Protein AF-D2QVB0-F1 (afdb_monomer)

Sequence (142 aa):
MLFAKKMQRMDNFTNQPKPLSQQEAKELIKHLSQEEPADLDSGLYTRCARTVSRLWLTTGQLDVAATIFAAVANQAHQLNKSIDWITSELGFEIIAFQEKGRRQELILYRLKEDTASDDALDLFNERLVRFGSCDHTRDLYS

Mean predicted aligned error: 8.72 Å

Foldseek 3Di:
DVVVVVVCVVPDDALAQDQDDLVRLLVLLVVLVVDDPDPPVDVLVVLLSVLLVLLCVLQVDSSLSSLQLNLLSNLRRVVVHHSVSSSVVSVLVSVLLVVQQCSLVSLVVQCVVVVNDPVSVVVSVSSVPSNHPPPCVNVSRD

pLDDT: mean 78.61, std 18.57, range [34.88, 96.12]

Solvent-accessible surface area (backbone atoms only — not comparable to full-atom values): 7913 Å² total; per-residue (Å²): 112,68,64,63,50,60,55,48,68,52,70,74,84,64,83,54,49,66,72,46,51,52,68,58,29,41,53,50,53,56,50,62,72,70,51,74,86,65,91,55,96,43,69,65,60,51,47,36,51,53,48,54,50,48,34,32,67,71,59,74,33,62,68,59,31,10,48,54,50,16,37,47,35,33,49,27,34,76,68,71,32,44,64,66,53,42,38,51,52,52,53,50,50,46,52,31,47,75,51,53,59,40,40,66,58,52,47,55,48,52,26,59,73,53,73,59,36,71,70,32,50,48,54,42,54,53,64,66,53,55,74,50,96,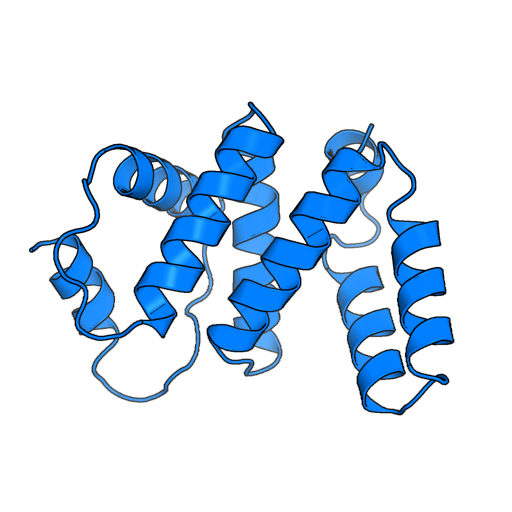52,78,61,63,54,73,71,21,99

Structure (mmCIF, N/CA/C/O backbone):
data_AF-D2QVB0-F1
#
_entry.id   AF-D2QVB0-F1
#
loop_
_atom_site.group_PDB
_atom_site.id
_atom_site.type_symbol
_atom_site.label_atom_id
_atom_site.label_alt_id
_atom_site.label_comp_id
_atom_site.label_asym_id
_atom_site.label_entity_id
_atom_site.label_seq_id
_atom_site.pdbx_PDB_ins_code
_atom_site.Cartn_x
_atom_site.Cartn_y
_atom_site.Cartn_z
_atom_site.occupancy
_atom_site.B_iso_or_equiv
_atom_site.auth_seq_id
_atom_site.auth_comp_id
_atom_site.auth_asym_id
_atom_site.auth_atom_id
_atom_site.pdbx_PDB_model_num
ATOM 1 N N . MET A 1 1 ? 5.878 6.714 23.707 1.00 41.81 1 MET A N 1
ATOM 2 C CA . MET A 1 1 ? 6.918 5.746 24.166 1.00 41.81 1 MET A CA 1
ATOM 3 C C . MET A 1 1 ? 6.534 4.283 23.946 1.00 41.81 1 MET A C 1
ATOM 5 O O . MET A 1 1 ? 7.418 3.509 23.614 1.00 41.81 1 MET A O 1
ATOM 9 N N . LEU A 1 2 ? 5.269 3.867 24.111 1.00 41.16 2 LEU A N 1
ATOM 10 C CA . LEU A 1 2 ? 4.875 2.472 23.856 1.00 41.16 2 LEU A CA 1
ATOM 11 C C . LEU A 1 2 ? 4.939 2.086 22.373 1.00 41.16 2 LEU A C 1
ATOM 13 O O . LEU A 1 2 ? 5.304 0.952 22.095 1.00 41.16 2 LEU A O 1
ATOM 17 N N . PHE A 1 3 ? 4.652 3.001 21.441 1.00 42.19 3 PHE A N 1
ATOM 18 C CA . PHE A 1 3 ? 4.740 2.730 20.003 1.00 42.19 3 PHE A CA 1
ATOM 19 C C . PHE A 1 3 ? 6.180 2.497 19.549 1.00 42.19 3 PHE A C 1
ATOM 21 O O . PHE A 1 3 ? 6.486 1.444 19.002 1.00 42.19 3 PHE A O 1
ATOM 28 N N . ALA A 1 4 ? 7.095 3.391 19.939 1.00 39.81 4 ALA A N 1
ATOM 29 C CA . ALA A 1 4 ? 8.531 3.188 19.785 1.00 39.81 4 ALA A CA 1
ATOM 30 C C . ALA A 1 4 ? 9.017 1.916 20.491 1.00 39.81 4 ALA A C 1
ATOM 32 O O . ALA A 1 4 ? 9.903 1.278 19.973 1.00 39.81 4 ALA A O 1
ATOM 33 N N . LYS A 1 5 ? 8.415 1.471 21.604 1.00 38.16 5 LYS A N 1
ATOM 34 C CA . LYS A 1 5 ? 8.789 0.216 22.292 1.00 38.16 5 LYS A CA 1
ATOM 35 C C . LYS A 1 5 ? 8.164 -1.046 21.673 1.00 38.16 5 LYS A C 1
ATOM 37 O O . LYS A 1 5 ? 8.731 -2.128 21.792 1.00 38.16 5 LYS A O 1
ATOM 42 N N . LYS A 1 6 ? 7.008 -0.931 21.005 1.00 42.84 6 LYS A N 1
ATOM 43 C CA . LYS A 1 6 ? 6.371 -2.002 20.212 1.00 42.84 6 LYS A CA 1
ATOM 44 C C . LYS A 1 6 ? 7.060 -2.143 18.850 1.00 42.84 6 LYS A C 1
ATOM 46 O O . LYS A 1 6 ? 7.211 -3.266 18.381 1.00 42.84 6 LYS A O 1
ATOM 51 N N . MET A 1 7 ? 7.564 -1.034 18.300 1.00 43.06 7 MET A N 1
ATOM 52 C CA . MET A 1 7 ? 8.442 -1.000 17.129 1.00 43.06 7 MET A CA 1
ATOM 53 C C . MET A 1 7 ? 9.919 -1.281 17.470 1.00 43.06 7 MET A C 1
ATOM 55 O O . MET A 1 7 ? 10.578 -1.923 16.682 1.00 43.06 7 MET A O 1
ATOM 59 N N . GLN A 1 8 ? 10.437 -0.967 18.663 1.00 37.62 8 GLN A N 1
ATOM 60 C CA . GLN A 1 8 ? 11.762 -1.414 19.157 1.00 37.62 8 GLN A CA 1
ATOM 61 C C . GLN A 1 8 ? 11.722 -2.859 19.676 1.00 37.62 8 GLN A C 1
ATOM 63 O O . GLN A 1 8 ? 12.741 -3.516 19.788 1.00 37.62 8 GLN A O 1
ATOM 68 N N . ARG A 1 9 ? 10.543 -3.448 19.913 1.00 34.88 9 ARG A N 1
ATOM 69 C CA . ARG A 1 9 ? 10.377 -4.919 19.894 1.00 34.88 9 ARG A CA 1
ATOM 70 C C . ARG A 1 9 ? 10.379 -5.490 18.460 1.00 34.88 9 ARG A C 1
ATOM 72 O O . ARG A 1 9 ? 10.065 -6.669 18.261 1.00 34.88 9 ARG A O 1
ATOM 79 N N . MET A 1 10 ? 10.698 -4.669 17.456 1.00 40.66 10 MET A N 1
ATOM 80 C CA . MET A 1 10 ? 11.235 -5.090 16.156 1.00 40.66 10 MET A CA 1
ATOM 81 C C . MET A 1 10 ? 12.775 -5.040 16.139 1.00 40.66 10 MET A C 1
ATOM 83 O O . MET A 1 10 ? 13.365 -5.519 15.179 1.00 40.66 10 MET A O 1
ATOM 87 N N . ASP A 1 11 ? 13.431 -4.594 17.217 1.00 35.19 11 ASP A N 1
ATOM 88 C CA . ASP A 1 11 ? 14.874 -4.746 17.416 1.00 35.19 11 ASP A CA 1
ATOM 89 C C . ASP A 1 11 ? 15.145 -6.109 18.047 1.00 35.19 11 ASP A C 1
ATOM 91 O O . ASP A 1 11 ? 15.243 -6.266 19.262 1.00 35.19 11 ASP A O 1
ATOM 95 N N . ASN A 1 12 ? 15.169 -7.133 17.203 1.00 35.28 12 ASN A N 1
ATOM 96 C CA . ASN A 1 12 ? 16.147 -8.210 17.297 1.00 35.28 12 ASN A CA 1
ATOM 97 C C . ASN A 1 12 ? 16.038 -9.040 16.015 1.00 35.28 12 ASN A C 1
ATOM 99 O O . ASN A 1 12 ? 15.219 -9.949 15.911 1.00 35.28 12 ASN A O 1
ATOM 103 N N . PHE A 1 13 ? 16.916 -8.683 15.074 1.00 36.78 13 PHE A N 1
ATOM 104 C CA . PHE A 1 13 ? 17.238 -9.349 13.812 1.00 36.78 13 PHE A CA 1
ATOM 105 C C . PHE A 1 13 ? 16.174 -9.255 12.701 1.00 36.78 13 PHE A C 1
ATOM 107 O O . PHE A 1 13 ? 15.141 -9.912 12.746 1.00 36.78 13 PHE A O 1
ATOM 114 N N . THR A 1 14 ? 16.543 -8.503 11.649 1.00 39.50 14 THR A N 1
ATOM 115 C CA . THR A 1 14 ? 15.903 -8.261 10.332 1.00 39.50 14 THR A CA 1
ATOM 116 C C . THR A 1 14 ? 15.048 -6.985 10.215 1.00 39.50 14 THR A C 1
ATOM 118 O O . THR A 1 14 ? 14.039 -6.822 10.887 1.00 39.50 14 THR A O 1
ATOM 121 N N . ASN A 1 15 ? 15.427 -6.087 9.288 1.00 53.47 15 ASN A N 1
ATOM 122 C CA . ASN A 1 15 ? 14.658 -4.921 8.799 1.00 53.47 15 ASN A CA 1
ATOM 123 C C . ASN A 1 15 ? 13.366 -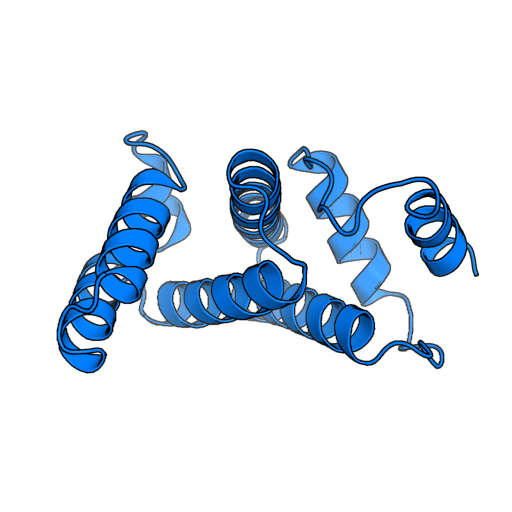5.329 8.046 1.00 53.47 15 ASN A C 1
ATOM 125 O O . ASN A 1 15 ? 12.932 -4.647 7.116 1.00 53.47 15 ASN A O 1
ATOM 129 N N . GLN A 1 16 ? 12.791 -6.479 8.388 1.00 55.75 16 GLN A N 1
ATOM 130 C CA . GLN A 1 16 ? 11.682 -7.086 7.675 1.00 55.75 16 GLN A CA 1
ATOM 131 C C . GLN A 1 16 ? 10.368 -6.765 8.390 1.00 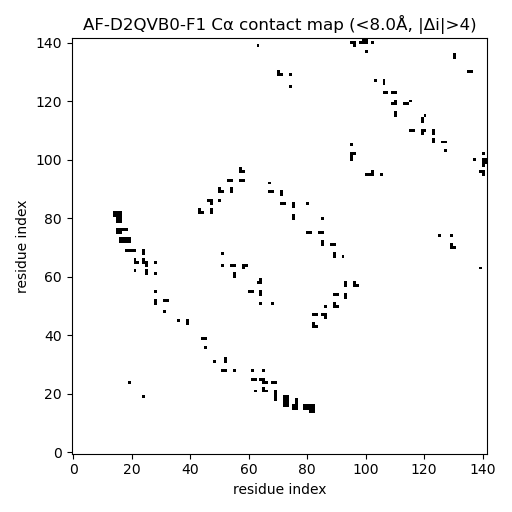55.75 16 GLN A C 1
ATOM 133 O O . GLN A 1 16 ? 10.266 -6.907 9.614 1.00 55.75 16 GLN A O 1
ATOM 138 N N . PRO A 1 17 ? 9.338 -6.340 7.648 1.00 65.00 17 PRO A N 1
ATOM 139 C CA . PRO A 1 17 ? 8.018 -6.136 8.210 1.00 65.00 17 PRO A CA 1
ATOM 140 C C . PRO A 1 17 ? 7.463 -7.466 8.715 1.00 65.00 17 PRO A C 1
ATOM 142 O O . PRO A 1 17 ? 7.623 -8.508 8.079 1.00 65.00 17 PRO A O 1
ATOM 145 N N . LYS A 1 18 ? 6.819 -7.433 9.882 1.00 74.88 18 LYS A N 1
ATOM 146 C CA . LYS A 1 18 ? 6.090 -8.583 10.420 1.00 74.88 18 LYS A CA 1
ATOM 147 C C . LYS A 1 18 ? 4.732 -8.691 9.721 1.00 74.88 18 LYS A C 1
ATOM 149 O O . LYS A 1 18 ? 4.155 -7.650 9.396 1.00 74.88 18 LYS A O 1
ATOM 154 N N . PRO A 1 19 ? 4.207 -9.909 9.520 1.00 82.25 19 PRO A N 1
ATOM 155 C CA . PRO A 1 19 ? 2.853 -10.070 9.022 1.00 82.25 19 PRO A CA 1
ATOM 156 C C . PRO A 1 19 ? 1.856 -9.448 10.011 1.00 82.25 19 PRO A C 1
ATOM 158 O O . PRO A 1 19 ? 2.072 -9.471 11.223 1.00 82.25 19 PRO A O 1
ATOM 161 N N . LEU A 1 20 ? 0.780 -8.880 9.476 1.00 84.75 20 LEU A N 1
ATOM 162 C CA . LEU A 1 20 ? -0.280 -8.196 10.205 1.00 84.75 20 LEU A CA 1
ATOM 163 C C . LEU A 1 20 ? -1.633 -8.813 9.855 1.00 84.75 20 LEU A C 1
ATOM 165 O O . LEU A 1 20 ? -2.020 -8.909 8.687 1.00 84.75 20 LEU A O 1
ATOM 169 N N . SER A 1 21 ? -2.393 -9.176 10.882 1.00 86.94 21 SER A N 1
ATOM 170 C CA . SER A 1 21 ? -3.826 -9.413 10.745 1.00 86.94 21 SER A CA 1
ATOM 171 C C . SER A 1 21 ? -4.574 -8.095 10.516 1.00 86.94 21 SER A C 1
ATOM 173 O O . SER A 1 21 ? -4.103 -7.008 10.860 1.00 86.94 21 SER A O 1
ATOM 175 N N . GLN A 1 22 ? -5.793 -8.181 9.979 1.00 84.75 22 GLN A N 1
ATOM 176 C CA . GLN A 1 22 ? -6.640 -7.002 9.794 1.00 84.75 22 GLN A CA 1
ATOM 177 C C . GLN A 1 22 ? -6.932 -6.296 11.130 1.00 84.75 22 GLN A C 1
ATOM 179 O O . GLN A 1 22 ? -6.944 -5.070 11.184 1.00 84.75 22 GLN A O 1
ATOM 184 N N . GLN A 1 23 ? -7.135 -7.044 12.220 1.00 86.00 23 GLN A N 1
ATOM 185 C CA . GLN A 1 23 ? -7.392 -6.467 13.542 1.00 86.00 23 GLN A CA 1
ATOM 186 C C . GLN A 1 23 ? -6.174 -5.698 14.074 1.00 86.00 23 GLN A C 1
ATOM 188 O O . GLN A 1 23 ? -6.323 -4.566 14.532 1.00 86.00 23 GLN A O 1
ATOM 193 N N . GLU A 1 24 ? -4.969 -6.258 13.943 1.00 85.75 24 GLU A N 1
ATOM 194 C CA . GLU A 1 24 ? -3.727 -5.556 14.298 1.00 85.75 24 GLU A CA 1
ATOM 195 C C . GLU A 1 24 ? -3.540 -4.295 13.447 1.00 85.75 24 GLU A C 1
ATOM 197 O O . GLU A 1 24 ? -3.158 -3.246 13.965 1.00 85.75 24 GLU A O 1
ATOM 202 N N . ALA A 1 25 ? -3.883 -4.356 12.158 1.00 84.69 25 ALA A N 1
ATOM 203 C CA . ALA A 1 25 ? -3.837 -3.202 11.268 1.00 84.69 25 ALA A CA 1
ATOM 204 C C . ALA A 1 25 ? -4.819 -2.097 11.707 1.00 84.69 25 ALA A C 1
ATOM 206 O O . ALA A 1 25 ? -4.438 -0.926 11.761 1.00 84.69 25 ALA A O 1
ATOM 207 N N . LYS A 1 26 ? -6.055 -2.452 12.097 1.00 86.00 26 LYS A N 1
ATOM 208 C CA . LYS A 1 26 ? -7.042 -1.501 12.648 1.00 86.00 26 LYS A CA 1
ATOM 209 C C . LYS A 1 26 ? -6.523 -0.823 13.915 1.00 86.00 26 LYS A C 1
ATOM 211 O O . LYS A 1 26 ? -6.684 0.386 14.073 1.00 86.00 26 LYS A O 1
ATOM 216 N N . GLU A 1 27 ? -5.919 -1.587 14.823 1.00 86.88 27 GLU A N 1
ATOM 217 C CA . GLU A 1 27 ? -5.356 -1.057 16.069 1.00 86.88 27 GLU A CA 1
ATOM 218 C C . GLU A 1 27 ? -4.185 -0.109 15.813 1.00 86.88 27 GLU A C 1
ATOM 220 O O . GLU A 1 27 ? -4.133 0.968 16.409 1.00 86.88 27 GLU A O 1
ATOM 225 N N . LEU A 1 28 ? -3.287 -0.465 14.891 1.00 83.88 28 LEU A N 1
ATOM 226 C CA . LEU A 1 28 ? -2.165 0.385 14.497 1.00 83.88 28 LEU A CA 1
ATOM 227 C C . LEU A 1 28 ? -2.643 1.700 13.876 1.00 83.88 28 LEU A C 1
ATOM 229 O O . LEU A 1 28 ? -2.183 2.758 14.292 1.00 83.88 28 LEU A O 1
ATOM 233 N N . ILE A 1 29 ? -3.600 1.658 12.944 1.00 83.94 29 ILE A N 1
ATOM 234 C CA . ILE A 1 29 ? -4.159 2.868 12.317 1.00 83.94 29 ILE A CA 1
ATOM 235 C C . ILE A 1 29 ? -4.804 3.780 13.369 1.00 83.94 29 ILE A C 1
ATOM 237 O O . ILE A 1 29 ? -4.531 4.979 13.396 1.00 83.94 29 ILE A O 1
ATOM 241 N N . LYS A 1 30 ? -5.620 3.219 14.272 1.00 83.88 30 LYS A N 1
ATOM 242 C CA . LYS A 1 30 ? -6.226 3.988 15.370 1.00 83.88 30 LYS A CA 1
ATOM 243 C C . LYS A 1 30 ? -5.163 4.638 16.247 1.00 83.88 30 LYS A C 1
ATOM 245 O O . LYS A 1 30 ? -5.294 5.806 16.592 1.00 83.88 30 LYS A O 1
ATOM 250 N N . HIS A 1 31 ? -4.106 3.915 16.588 1.00 79.88 31 HIS A N 1
ATOM 251 C CA . HIS A 1 31 ? -3.055 4.467 17.431 1.00 79.88 31 HIS A CA 1
ATOM 252 C C . HIS A 1 31 ? -2.290 5.604 16.739 1.00 79.88 31 HIS A C 1
ATOM 254 O O . HIS A 1 31 ? -2.106 6.666 17.324 1.00 79.88 31 HIS A O 1
ATOM 260 N N . LEU A 1 32 ? -1.948 5.425 15.459 1.00 76.12 32 LEU A N 1
ATOM 261 C CA . LEU A 1 32 ? -1.285 6.440 14.632 1.00 76.12 32 LEU A CA 1
ATOM 262 C C . LEU A 1 32 ? -2.113 7.718 14.443 1.00 76.12 32 LEU A C 1
ATOM 264 O O . LEU A 1 32 ? -1.559 8.766 14.129 1.00 76.12 32 LEU A O 1
ATOM 268 N N . SER A 1 33 ? -3.433 7.640 14.618 1.00 69.56 33 SER A N 1
ATOM 269 C CA . SER A 1 33 ? -4.313 8.810 14.566 1.00 69.56 33 SER A CA 1
ATOM 270 C C . SER A 1 33 ? -4.371 9.633 15.848 1.00 69.56 33 SER A C 1
ATOM 272 O O . SER A 1 33 ? -4.813 10.778 15.817 1.00 69.56 33 SER A O 1
ATOM 274 N N . GLN A 1 34 ? -3.983 9.030 16.971 1.00 69.31 34 GLN A N 1
ATOM 275 C CA . GLN A 1 34 ? -4.096 9.619 18.305 1.00 69.31 34 GLN A CA 1
ATOM 276 C C . GLN A 1 34 ? -2.773 10.206 18.794 1.00 69.31 34 GLN A C 1
ATOM 278 O O . GLN A 1 34 ? -2.780 11.077 19.660 1.00 69.31 34 GLN A O 1
ATOM 283 N N . GLU A 1 35 ? -1.646 9.730 18.268 1.00 60.41 35 GLU A N 1
ATOM 284 C CA . GLU A 1 35 ? -0.332 10.267 18.602 1.00 60.41 35 GLU A CA 1
ATOM 285 C C . GLU A 1 35 ? 0.007 11.444 17.666 1.00 60.41 35 GLU A C 1
ATOM 287 O O . GLU A 1 35 ? 0.064 11.288 16.445 1.00 60.41 35 GLU A O 1
ATOM 292 N N . GLU A 1 36 ? 0.270 12.633 18.229 1.00 54.94 36 GLU A N 1
ATOM 293 C CA . GLU A 1 36 ? 1.076 13.631 17.515 1.00 54.94 36 GLU A CA 1
ATOM 294 C C . GLU A 1 36 ? 2.432 12.991 17.196 1.00 54.94 36 GLU A C 1
ATOM 296 O O . GLU A 1 36 ? 2.933 12.227 18.029 1.00 54.94 36 GLU A O 1
ATOM 301 N N . PRO A 1 37 ? 3.030 13.247 16.017 1.00 51.75 37 PRO A N 1
ATOM 302 C CA . PRO A 1 37 ? 4.300 12.644 15.649 1.00 51.75 37 PRO A CA 1
ATOM 303 C C . PRO A 1 37 ? 5.379 13.127 16.622 1.00 51.75 37 PRO A C 1
ATOM 305 O O . PRO A 1 37 ? 6.012 14.157 16.409 1.00 51.75 37 PRO A O 1
ATOM 308 N N . ALA A 1 38 ? 5.567 12.375 17.706 1.00 47.31 38 ALA A N 1
ATOM 309 C CA . ALA A 1 38 ? 6.712 12.501 18.578 1.00 47.31 38 ALA A CA 1
ATOM 310 C C . ALA A 1 38 ? 7.939 12.280 17.707 1.00 47.31 38 ALA A C 1
ATOM 312 O O . ALA A 1 38 ? 7.923 11.379 16.870 1.00 47.31 38 ALA A O 1
ATOM 313 N N . ASP A 1 39 ? 8.943 13.129 17.892 1.00 51.69 39 ASP A N 1
ATOM 314 C CA . ASP A 1 39 ? 10.213 13.132 17.175 1.00 51.69 39 ASP A CA 1
ATOM 315 C C . ASP A 1 39 ? 10.737 11.696 17.003 1.00 51.69 39 ASP A C 1
ATOM 317 O O . ASP A 1 39 ? 11.305 11.077 17.905 1.00 51.69 39 ASP A O 1
ATOM 321 N N . LEU A 1 40 ? 10.415 11.110 15.854 1.00 52.59 40 LEU A N 1
ATOM 322 C CA . LEU A 1 40 ? 10.781 9.757 15.492 1.00 52.59 40 LEU A CA 1
ATOM 323 C C . LEU A 1 40 ? 12.061 9.937 14.698 1.00 52.59 40 LEU A C 1
ATOM 325 O O . LEU A 1 40 ? 12.028 10.266 13.511 1.00 52.59 40 LEU A O 1
ATOM 329 N N . ASP A 1 41 ? 13.174 9.714 15.392 1.00 51.75 41 ASP A N 1
ATOM 330 C CA . ASP A 1 41 ? 14.583 9.816 14.972 1.00 51.75 41 ASP A CA 1
ATOM 331 C C . ASP A 1 41 ? 14.947 8.942 13.742 1.00 51.75 41 ASP A C 1
ATOM 333 O O . ASP A 1 41 ? 16.098 8.752 13.367 1.00 51.75 41 ASP A O 1
ATOM 337 N N . SER A 1 42 ? 13.941 8.383 13.069 1.00 60.22 42 SER A N 1
ATOM 338 C CA . SER A 1 42 ? 14.044 7.635 11.826 1.00 60.22 42 SER A CA 1
ATOM 339 C C . SER A 1 42 ? 12.960 8.117 10.858 1.00 60.22 42 SER A C 1
ATOM 341 O O . SER A 1 42 ? 11.806 7.683 10.880 1.00 60.22 42 SER A O 1
ATOM 343 N N . GLY A 1 43 ? 13.339 9.026 9.953 1.00 70.00 43 GLY A N 1
ATOM 344 C CA . GLY A 1 43 ? 12.426 9.615 8.963 1.00 70.00 43 GLY A CA 1
ATOM 345 C C . GLY A 1 43 ? 11.644 8.589 8.125 1.00 70.00 43 GLY A C 1
ATOM 346 O O . GLY A 1 43 ? 10.562 8.905 7.631 1.00 70.00 43 GLY A O 1
ATOM 347 N N . LEU A 1 44 ? 12.148 7.355 8.023 1.00 70.69 44 LEU A N 1
ATOM 348 C CA . LEU A 1 44 ? 11.500 6.205 7.395 1.00 70.69 44 LEU A CA 1
ATOM 349 C C . LEU A 1 44 ? 10.180 5.810 8.077 1.00 70.69 44 LEU A C 1
ATOM 351 O O . LEU A 1 44 ? 9.140 5.716 7.425 1.00 70.69 44 LEU A O 1
ATOM 355 N N . TYR A 1 45 ? 10.204 5.614 9.396 1.00 71.25 45 TYR A N 1
ATOM 356 C CA . TYR A 1 45 ? 9.031 5.191 10.160 1.00 71.25 45 TYR A CA 1
ATOM 357 C C . TYR A 1 45 ? 7.999 6.311 10.237 1.00 71.25 45 TYR A C 1
ATOM 359 O O . TYR A 1 45 ? 6.809 6.067 10.050 1.00 71.25 45 TYR A O 1
ATOM 367 N N . THR A 1 46 ? 8.460 7.553 10.394 1.00 78.31 46 THR A N 1
ATOM 368 C CA . THR A 1 46 ? 7.611 8.747 10.309 1.00 78.31 46 THR A CA 1
ATOM 369 C C . THR A 1 46 ? 6.909 8.837 8.958 1.00 78.31 46 THR A C 1
ATOM 371 O O . THR A 1 46 ? 5.720 9.152 8.892 1.00 78.31 46 THR A O 1
ATOM 374 N N . ARG A 1 47 ? 7.619 8.545 7.861 1.00 81.94 47 ARG A N 1
ATOM 375 C CA . ARG A 1 47 ? 7.034 8.544 6.518 1.00 81.94 47 ARG A CA 1
ATOM 376 C C . ARG A 1 47 ? 5.999 7.432 6.367 1.00 81.94 47 ARG A C 1
ATOM 378 O O . ARG A 1 47 ? 4.893 7.721 5.923 1.00 81.94 47 ARG A O 1
ATOM 385 N N . CYS A 1 48 ? 6.312 6.209 6.792 1.00 84.38 48 CYS A N 1
ATOM 386 C CA . CYS A 1 48 ? 5.368 5.092 6.758 1.00 84.38 48 CYS A CA 1
ATOM 387 C C . CYS A 1 48 ? 4.101 5.397 7.574 1.00 84.38 48 CYS A C 1
ATOM 389 O O . CYS A 1 48 ? 2.992 5.248 7.066 1.00 84.38 48 CYS A O 1
ATOM 391 N N . ALA A 1 49 ? 4.253 5.895 8.805 1.00 84.25 49 ALA A N 1
ATOM 392 C CA . ALA A 1 49 ? 3.144 6.286 9.673 1.00 84.25 49 ALA A CA 1
ATOM 393 C C . ALA A 1 49 ? 2.252 7.354 9.020 1.00 84.25 49 ALA A C 1
ATOM 395 O O . ALA A 1 49 ? 1.036 7.189 8.954 1.00 84.25 49 ALA A O 1
ATOM 396 N N . ARG A 1 50 ? 2.852 8.411 8.452 1.00 86.25 50 ARG A N 1
ATOM 397 C CA . ARG A 1 50 ? 2.116 9.448 7.707 1.00 86.25 50 ARG A CA 1
ATOM 398 C C . ARG A 1 50 ? 1.364 8.874 6.508 1.00 86.25 50 ARG A C 1
ATOM 400 O O . ARG A 1 50 ? 0.227 9.272 6.266 1.00 86.25 50 ARG A O 1
ATOM 407 N N . THR A 1 51 ? 1.967 7.942 5.771 1.00 90.56 51 THR A N 1
ATOM 408 C CA . THR A 1 51 ? 1.311 7.288 4.632 1.00 90.56 51 THR A CA 1
ATOM 409 C C . THR A 1 51 ? 0.135 6.421 5.084 1.00 90.56 51 THR A C 1
ATOM 411 O O . THR A 1 51 ? -0.923 6.482 4.464 1.00 90.56 51 THR A O 1
ATOM 414 N N . VAL A 1 52 ? 0.259 5.688 6.194 1.00 90.19 52 VAL A N 1
ATOM 415 C CA . VAL A 1 52 ? -0.848 4.913 6.785 1.00 90.19 52 VAL A CA 1
ATOM 416 C C . VAL A 1 52 ? -1.988 5.831 7.242 1.00 90.19 52 VAL A C 1
ATOM 418 O O . VAL A 1 52 ? -3.148 5.575 6.920 1.00 90.19 52 VAL A O 1
ATOM 421 N N . SER A 1 53 ? -1.682 6.947 7.909 1.00 88.38 53 SER A N 1
ATOM 422 C CA . SER A 1 53 ? -2.699 7.939 8.282 1.00 88.38 53 SER A CA 1
ATOM 423 C C . SER A 1 53 ? -3.381 8.540 7.050 1.00 88.38 53 SER A C 1
ATOM 425 O O . SER A 1 53 ? -4.603 8.673 7.020 1.00 88.38 53 SER A O 1
ATOM 427 N N . ARG A 1 54 ? -2.621 8.841 5.988 1.00 90.88 54 ARG A N 1
ATOM 428 C CA . ARG A 1 54 ? -3.179 9.316 4.713 1.00 90.88 54 ARG A CA 1
ATOM 429 C C . ARG A 1 54 ? -4.081 8.273 4.056 1.00 90.88 54 ARG A C 1
ATOM 431 O O . ARG A 1 54 ? -5.123 8.650 3.525 1.00 90.88 54 ARG A O 1
ATOM 438 N N . LEU A 1 55 ? -3.720 6.991 4.093 1.00 93.31 55 LEU A N 1
ATOM 439 C CA . LEU A 1 55 ? -4.560 5.904 3.587 1.00 93.31 55 LEU A CA 1
ATOM 440 C C . LEU A 1 55 ? -5.906 5.866 4.316 1.00 93.31 55 LEU A C 1
ATOM 442 O O . LEU A 1 55 ? -6.956 5.804 3.676 1.00 93.31 55 LEU A O 1
ATOM 446 N N . TRP A 1 56 ? -5.896 5.969 5.644 1.00 92.50 56 TRP A N 1
ATOM 447 C CA . TRP A 1 56 ? -7.134 6.012 6.417 1.00 92.50 56 TRP A CA 1
ATOM 448 C C . TRP A 1 56 ? -7.993 7.240 6.094 1.00 92.50 56 TRP A C 1
ATOM 450 O O . TRP A 1 56 ? -9.185 7.094 5.832 1.00 92.50 56 TRP A O 1
ATOM 460 N N . LEU A 1 57 ? -7.390 8.430 6.012 1.00 91.12 57 LEU A N 1
ATOM 461 C CA . LEU A 1 57 ? -8.103 9.651 5.617 1.00 91.12 57 LEU A CA 1
ATOM 462 C C . LEU A 1 57 ? -8.675 9.568 4.194 1.00 91.12 57 LEU A C 1
ATOM 464 O O . LEU A 1 57 ? -9.761 10.077 3.941 1.00 91.12 57 LEU A O 1
ATOM 468 N N . THR A 1 58 ? -7.956 8.923 3.273 1.00 92.50 58 THR A N 1
ATOM 469 C CA . THR A 1 58 ? -8.375 8.781 1.870 1.00 92.50 58 THR A CA 1
ATOM 470 C C . THR A 1 58 ? -9.538 7.804 1.728 1.00 92.50 58 THR A C 1
ATOM 472 O O . THR A 1 58 ? -10.478 8.068 0.985 1.00 92.50 58 THR A O 1
ATOM 475 N N . THR A 1 59 ? -9.482 6.679 2.442 1.00 90.56 59 THR A N 1
ATOM 476 C CA . THR A 1 59 ? -10.530 5.650 2.387 1.00 90.56 59 THR A CA 1
ATOM 477 C C . THR A 1 59 ? -11.782 6.048 3.161 1.00 90.56 59 THR A C 1
ATOM 479 O O . THR A 1 59 ? -12.874 5.591 2.833 1.00 90.56 59 THR A O 1
ATOM 482 N N . GLY A 1 60 ? -11.639 6.847 4.226 1.00 90.44 60 GLY A N 1
ATOM 483 C CA . GLY A 1 60 ? -12.731 7.208 5.137 1.00 90.44 60 GLY A CA 1
ATOM 484 C C . GLY A 1 60 ? -13.316 6.020 5.914 1.00 90.44 60 GLY A C 1
ATOM 485 O O . GLY A 1 60 ? -14.213 6.197 6.734 1.00 90.44 60 GLY A O 1
ATOM 486 N N . GLN A 1 61 ? -12.805 4.808 5.682 1.00 91.75 61 GLN A N 1
ATOM 487 C CA . GLN A 1 61 ? -13.311 3.552 6.214 1.00 91.75 61 GLN A CA 1
ATOM 488 C C . GLN A 1 61 ? -12.146 2.768 6.806 1.00 91.75 61 GLN A C 1
ATOM 490 O O . GLN A 1 61 ? -11.271 2.280 6.090 1.00 91.75 61 GLN A O 1
ATOM 495 N N . LEU A 1 62 ? -12.139 2.635 8.134 1.00 90.56 62 LEU A 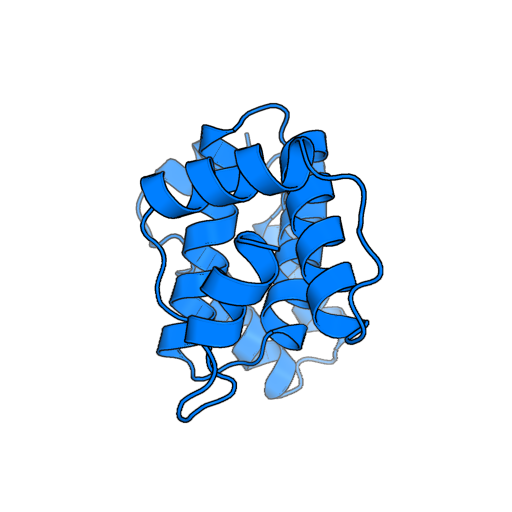N 1
ATOM 496 C CA . LEU A 1 62 ? -11.050 1.969 8.850 1.00 90.56 62 LEU A CA 1
ATOM 497 C C . LEU A 1 62 ? -10.843 0.525 8.374 1.00 90.56 62 LEU A C 1
ATOM 499 O O . LEU A 1 62 ? -9.708 0.072 8.273 1.00 90.56 62 LEU A O 1
ATOM 503 N N . ASP A 1 63 ? -11.927 -0.181 8.067 1.00 91.38 63 ASP A N 1
ATOM 504 C CA . ASP A 1 63 ? -11.872 -1.576 7.634 1.00 91.38 63 ASP A CA 1
ATOM 505 C C . ASP A 1 63 ? -11.186 -1.722 6.276 1.00 91.38 63 ASP A C 1
ATOM 507 O O . ASP A 1 63 ? -10.339 -2.599 6.115 1.00 91.38 63 ASP A O 1
ATOM 511 N N . VAL A 1 64 ? -11.476 -0.813 5.344 1.00 92.12 64 VAL A N 1
ATOM 512 C CA . VAL A 1 64 ? -10.827 -0.743 4.029 1.00 92.12 64 VAL A CA 1
ATOM 513 C C . VAL A 1 64 ? -9.348 -0.388 4.184 1.00 92.12 64 VAL A C 1
ATOM 515 O O . VAL A 1 64 ? -8.487 -1.092 3.656 1.00 92.12 64 VAL A O 1
ATOM 518 N N . ALA A 1 65 ? -9.032 0.649 4.968 1.00 93.00 65 ALA A N 1
ATOM 519 C CA . ALA A 1 65 ? -7.651 1.048 5.243 1.00 93.00 65 ALA A CA 1
ATOM 520 C C . ALA A 1 65 ? -6.832 -0.094 5.865 1.00 93.00 65 ALA A C 1
ATOM 522 O O . ALA A 1 65 ? -5.698 -0.343 5.459 1.00 93.00 65 ALA A O 1
ATOM 523 N N . ALA A 1 66 ? -7.417 -0.812 6.826 1.00 91.31 66 ALA A N 1
ATOM 524 C CA . ALA A 1 66 ? -6.794 -1.947 7.493 1.00 91.31 66 ALA A CA 1
ATOM 525 C C . ALA A 1 66 ? -6.569 -3.125 6.543 1.00 91.31 66 ALA A C 1
ATOM 527 O O . ALA A 1 66 ? -5.506 -3.737 6.590 1.00 91.31 66 ALA A O 1
ATOM 528 N N . THR A 1 67 ? -7.530 -3.423 5.665 1.00 93.81 67 THR A N 1
ATOM 529 C CA . THR A 1 67 ? -7.382 -4.466 4.641 1.00 93.81 67 THR A CA 1
ATOM 530 C C . THR A 1 67 ? -6.236 -4.146 3.686 1.00 93.81 67 THR A C 1
ATOM 532 O O . THR A 1 67 ? -5.378 -4.997 3.460 1.00 93.81 67 THR A O 1
ATOM 535 N N . ILE A 1 68 ? -6.178 -2.914 3.168 1.00 94.25 68 ILE A N 1
ATOM 536 C CA . ILE A 1 68 ? -5.105 -2.474 2.266 1.00 94.25 68 ILE A CA 1
ATOM 537 C C . ILE A 1 68 ? -3.751 -2.530 2.980 1.00 94.25 68 ILE A C 1
ATOM 539 O O . ILE A 1 68 ? -2.800 -3.111 2.455 1.00 94.25 68 ILE A O 1
ATOM 543 N N . PHE A 1 69 ? -3.663 -1.976 4.192 1.00 94.12 69 PHE A N 1
ATOM 544 C CA . PHE A 1 69 ? -2.412 -1.954 4.943 1.00 94.12 69 PHE A CA 1
ATOM 545 C C . PHE A 1 69 ? -1.913 -3.364 5.279 1.00 94.12 69 PHE A C 1
ATOM 547 O O . PHE A 1 69 ? -0.744 -3.667 5.038 1.00 94.12 69 PHE A O 1
ATOM 554 N N . ALA A 1 70 ? -2.795 -4.241 5.766 1.00 92.00 70 ALA A N 1
ATOM 555 C CA . ALA A 1 70 ? -2.451 -5.627 6.057 1.00 92.00 70 ALA A CA 1
ATOM 556 C C . ALA A 1 70 ? -1.976 -6.365 4.798 1.00 92.00 70 ALA A C 1
ATOM 558 O O . ALA A 1 70 ? -0.958 -7.049 4.847 1.00 92.00 70 ALA A O 1
ATOM 559 N N . ALA A 1 71 ? -2.655 -6.195 3.659 1.00 93.75 71 ALA A N 1
ATOM 560 C CA . ALA A 1 71 ? -2.259 -6.839 2.408 1.00 93.75 71 ALA A CA 1
ATOM 561 C C . ALA A 1 71 ? -0.857 -6.405 1.950 1.00 93.75 71 ALA A C 1
ATOM 563 O O . ALA A 1 71 ? -0.030 -7.255 1.621 1.00 93.75 71 ALA A O 1
ATOM 564 N N . VAL A 1 72 ? -0.558 -5.101 1.990 1.00 95.00 72 VAL A N 1
ATOM 565 C CA . VAL A 1 72 ? 0.768 -4.577 1.623 1.00 95.00 72 VAL A CA 1
ATOM 566 C C . VAL A 1 72 ? 1.844 -5.054 2.603 1.00 95.00 72 VAL A C 1
ATOM 568 O O . VAL A 1 72 ? 2.893 -5.525 2.170 1.00 95.00 72 VAL A O 1
ATOM 571 N N . ALA A 1 73 ? 1.597 -4.991 3.914 1.00 91.56 73 ALA A N 1
ATOM 572 C CA . ALA A 1 73 ? 2.564 -5.433 4.921 1.00 91.56 73 ALA A CA 1
ATOM 573 C C . ALA A 1 73 ? 2.841 -6.945 4.846 1.00 91.56 73 ALA A C 1
ATOM 575 O O . ALA A 1 73 ? 3.994 -7.370 4.931 1.00 91.56 73 ALA A O 1
ATOM 576 N N . ASN A 1 74 ? 1.803 -7.756 4.629 1.00 92.06 74 ASN A N 1
ATOM 577 C CA . ASN A 1 74 ? 1.931 -9.206 4.480 1.00 92.06 74 ASN A CA 1
ATOM 578 C C . ASN A 1 74 ? 2.683 -9.581 3.205 1.00 92.06 74 ASN A C 1
ATOM 580 O O . ASN A 1 74 ? 3.553 -10.447 3.248 1.00 92.06 74 ASN A O 1
ATOM 584 N N . GLN A 1 75 ? 2.396 -8.909 2.089 1.00 93.88 75 GLN A N 1
ATOM 585 C CA . GLN A 1 75 ? 3.140 -9.120 0.851 1.00 93.88 75 GLN A CA 1
ATOM 586 C C . GLN A 1 75 ? 4.609 -8.708 1.006 1.00 93.88 75 GLN A C 1
ATOM 588 O O . GLN A 1 75 ? 5.496 -9.444 0.581 1.00 93.88 75 GLN A O 1
ATOM 593 N N . ALA A 1 76 ? 4.881 -7.583 1.673 1.00 92.19 76 ALA A N 1
ATOM 594 C CA . ALA A 1 76 ? 6.245 -7.163 1.969 1.00 92.19 76 ALA A CA 1
ATOM 595 C C . ALA A 1 76 ? 6.990 -8.206 2.812 1.00 92.19 76 ALA A C 1
ATOM 597 O O . ALA A 1 76 ? 8.144 -8.508 2.532 1.00 92.19 76 ALA A O 1
ATOM 598 N N . HIS A 1 77 ? 6.326 -8.794 3.810 1.00 89.12 77 HIS A N 1
ATOM 599 C CA . HIS A 1 77 ? 6.902 -9.871 4.611 1.00 89.12 77 HIS A CA 1
ATOM 600 C C . HIS A 1 77 ? 7.227 -11.104 3.753 1.00 89.12 77 HIS A C 1
ATOM 602 O O . HIS A 1 77 ? 8.354 -11.594 3.776 1.00 89.12 77 HIS A O 1
ATOM 608 N N . GLN A 1 78 ? 6.260 -11.571 2.956 1.00 91.56 78 GLN A N 1
ATOM 609 C CA . GLN A 1 78 ? 6.403 -12.751 2.093 1.00 91.56 78 GLN A CA 1
ATOM 610 C C . GLN A 1 78 ? 7.530 -12.606 1.068 1.00 91.56 78 GLN A C 1
ATOM 612 O O . GLN A 1 78 ? 8.237 -13.569 0.785 1.00 91.56 78 GLN A O 1
ATOM 617 N N . LEU A 1 79 ? 7.698 -11.403 0.521 1.00 91.12 79 LEU A N 1
ATOM 618 C CA . LEU A 1 79 ? 8.679 -11.103 -0.517 1.00 91.12 79 LEU A CA 1
ATOM 619 C C . LEU A 1 79 ? 9.970 -10.487 0.037 1.00 91.12 79 LEU A C 1
ATOM 621 O O . LEU A 1 79 ? 10.797 -10.014 -0.740 1.00 91.12 79 LEU A O 1
ATOM 625 N N . ASN A 1 80 ? 10.145 -10.473 1.365 1.00 90.50 80 ASN A N 1
ATOM 626 C CA . ASN A 1 80 ? 11.313 -9.900 2.031 1.00 90.50 80 ASN A CA 1
ATOM 627 C C . ASN A 1 80 ? 11.618 -8.448 1.582 1.00 90.50 80 ASN A C 1
ATOM 629 O O . ASN A 1 80 ? 12.749 -8.089 1.250 1.00 90.50 80 ASN A O 1
ATOM 633 N N . LYS A 1 81 ? 10.584 -7.602 1.531 1.00 91.12 81 LYS A N 1
ATOM 634 C CA . LYS A 1 81 ? 10.678 -6.188 1.142 1.00 91.12 81 LYS A CA 1
ATOM 635 C C . LYS A 1 81 ? 10.857 -5.285 2.365 1.00 91.12 81 LYS A C 1
ATOM 637 O O . LYS A 1 81 ? 10.533 -5.648 3.493 1.00 91.12 81 LYS A O 1
ATOM 642 N N . SER A 1 82 ? 11.365 -4.078 2.132 1.00 90.06 82 SER A N 1
ATOM 643 C CA . SER A 1 82 ? 11.648 -3.087 3.173 1.00 90.06 82 SER A CA 1
ATOM 644 C C . SER A 1 82 ? 10.425 -2.240 3.558 1.00 90.06 82 SER A C 1
ATOM 646 O O . SER A 1 82 ? 9.388 -2.237 2.893 1.00 90.06 82 SER A O 1
ATOM 648 N N . ILE A 1 83 ? 10.568 -1.439 4.617 1.00 85.69 83 ILE A N 1
ATOM 649 C CA . ILE A 1 83 ? 9.568 -0.430 5.010 1.00 85.69 83 ILE A CA 1
ATOM 650 C C . ILE A 1 83 ? 9.434 0.687 3.957 1.00 85.69 83 ILE A C 1
ATOM 652 O O . ILE A 1 83 ? 8.339 1.223 3.768 1.00 85.69 83 ILE A O 1
ATOM 656 N N . ASP A 1 84 ? 10.506 1.016 3.228 1.00 88.69 84 ASP A N 1
ATOM 657 C CA . ASP A 1 84 ? 10.432 1.939 2.085 1.00 88.69 84 ASP A CA 1
ATOM 658 C C . ASP A 1 84 ? 9.510 1.394 0.993 1.00 88.69 84 ASP A C 1
ATOM 660 O O . ASP A 1 84 ? 8.659 2.122 0.478 1.00 88.69 84 ASP A O 1
ATOM 664 N N . TRP A 1 85 ? 9.621 0.096 0.693 1.00 93.44 85 TRP A N 1
ATOM 665 C CA . TRP A 1 85 ? 8.741 -0.568 -0.265 1.00 93.44 85 TRP A CA 1
ATOM 666 C C . TRP A 1 85 ? 7.282 -0.530 0.205 1.00 93.44 85 TRP A C 1
ATOM 668 O O . TRP A 1 85 ? 6.410 -0.150 -0.572 1.00 93.44 85 TRP A O 1
ATOM 678 N N . ILE A 1 86 ? 7.013 -0.800 1.493 1.00 92.50 86 ILE A N 1
ATOM 679 C CA . ILE A 1 86 ? 5.660 -0.658 2.068 1.00 92.50 86 ILE A CA 1
ATOM 680 C C . ILE A 1 86 ? 5.140 0.763 1.863 1.00 92.50 86 ILE A C 1
ATOM 682 O O . ILE A 1 86 ? 4.011 0.960 1.426 1.00 92.50 86 ILE A O 1
ATOM 686 N N . THR A 1 87 ? 5.962 1.763 2.167 1.00 92.19 87 THR A N 1
ATOM 687 C CA . THR A 1 87 ? 5.574 3.171 2.058 1.00 92.19 87 THR A CA 1
ATOM 688 C C . THR A 1 87 ? 5.238 3.545 0.612 1.00 92.19 87 THR A C 1
ATOM 690 O O . THR A 1 87 ? 4.240 4.229 0.375 1.00 92.19 87 THR A O 1
ATOM 693 N N . SER A 1 88 ? 6.040 3.077 -0.348 1.00 94.12 88 SER A N 1
ATOM 694 C CA . SER A 1 88 ? 5.803 3.254 -1.784 1.00 94.12 88 SER A CA 1
ATOM 695 C C . SER A 1 88 ? 4.495 2.593 -2.231 1.00 94.12 88 SER A C 1
ATOM 697 O O . SER A 1 88 ? 3.648 3.240 -2.850 1.00 94.12 88 SER A O 1
ATOM 699 N N . GLU A 1 89 ? 4.272 1.335 -1.847 1.00 96.12 89 GLU A N 1
ATOM 700 C CA . GLU A 1 89 ? 3.087 0.583 -2.262 1.00 96.12 89 GLU A CA 1
ATOM 701 C C . GLU A 1 89 ? 1.800 1.065 -1.591 1.00 96.12 89 GLU A C 1
ATOM 703 O O . GLU A 1 89 ? 0.760 1.109 -2.241 1.00 96.12 89 GLU A O 1
ATOM 708 N N . LEU A 1 90 ? 1.843 1.529 -0.340 1.00 95.50 90 LEU A N 1
ATOM 709 C CA . LEU A 1 90 ? 0.700 2.230 0.251 1.00 95.50 90 LEU A CA 1
ATOM 710 C C . LEU A 1 90 ? 0.397 3.531 -0.503 1.00 95.50 90 LEU A C 1
ATOM 712 O O . LEU A 1 90 ? -0.767 3.872 -0.692 1.00 95.50 90 LEU A O 1
ATOM 716 N N . GLY A 1 91 ? 1.427 4.242 -0.974 1.00 95.19 91 GLY A N 1
ATOM 717 C CA . GLY A 1 91 ? 1.267 5.402 -1.850 1.00 95.19 91 GLY A CA 1
ATOM 718 C C . GLY A 1 91 ? 0.577 5.049 -3.170 1.00 95.19 91 GLY A C 1
ATOM 719 O O . GLY A 1 91 ? -0.334 5.760 -3.593 1.00 95.19 91 GLY A O 1
ATOM 720 N N . PHE A 1 92 ? 0.962 3.927 -3.783 1.00 95.81 92 PHE A N 1
ATOM 721 C CA . PHE A 1 92 ? 0.279 3.386 -4.955 1.00 95.81 92 PHE A CA 1
ATOM 722 C C . PHE A 1 92 ? -1.197 3.084 -4.655 1.00 95.81 92 PHE A C 1
ATOM 724 O O . PHE A 1 92 ? -2.068 3.524 -5.403 1.00 95.81 92 PHE A O 1
ATOM 731 N N . GLU A 1 93 ? -1.494 2.390 -3.552 1.00 95.31 93 GLU A N 1
ATOM 732 C CA . GLU A 1 93 ? -2.870 2.002 -3.224 1.00 95.31 93 GLU A CA 1
ATOM 733 C C . GLU A 1 93 ? -3.769 3.188 -2.866 1.00 95.31 93 GLU A C 1
ATOM 735 O O . GLU A 1 93 ? -4.957 3.166 -3.176 1.00 95.31 93 GLU A O 1
ATOM 740 N N . ILE A 1 94 ? -3.210 4.258 -2.292 1.00 95.12 94 ILE A N 1
ATOM 741 C CA . ILE A 1 94 ? -3.923 5.528 -2.096 1.00 95.12 94 ILE A CA 1
ATOM 742 C C . ILE A 1 94 ? -4.400 6.085 -3.441 1.00 95.12 94 ILE A C 1
ATOM 744 O O . ILE A 1 94 ? -5.569 6.441 -3.568 1.00 95.12 94 ILE A O 1
ATOM 748 N N . ILE A 1 95 ? -3.518 6.139 -4.445 1.00 94.75 95 ILE A N 1
ATOM 749 C CA . ILE A 1 95 ? -3.877 6.628 -5.785 1.00 94.75 95 ILE A CA 1
ATOM 750 C C . ILE A 1 95 ? -4.904 5.684 -6.418 1.00 94.75 95 ILE A C 1
ATOM 752 O O . ILE A 1 95 ? -5.934 6.134 -6.907 1.00 94.75 95 ILE A O 1
ATOM 756 N N . ALA A 1 96 ? -4.670 4.371 -6.348 1.00 92.94 96 ALA A N 1
ATOM 757 C CA . ALA A 1 96 ? -5.588 3.374 -6.890 1.00 92.94 96 ALA A CA 1
ATOM 758 C C . ALA A 1 96 ? -7.004 3.492 -6.301 1.00 92.94 96 ALA A C 1
ATOM 760 O O . ALA A 1 96 ? -7.982 3.367 -7.035 1.00 92.94 96 ALA A O 1
ATOM 761 N N . PHE A 1 97 ? -7.114 3.759 -4.996 1.00 91.88 97 PHE A N 1
ATOM 762 C CA . PHE A 1 97 ? -8.388 3.979 -4.313 1.00 91.88 97 PHE A CA 1
ATOM 763 C C . PHE A 1 97 ? -9.098 5.246 -4.803 1.00 91.88 97 PHE A C 1
ATOM 765 O O . PHE A 1 97 ? -10.304 5.235 -5.042 1.00 91.88 97 PHE A O 1
ATOM 772 N N . GLN A 1 98 ? -8.356 6.335 -5.016 1.00 91.75 98 GLN A N 1
ATOM 773 C CA . GLN A 1 98 ? -8.914 7.594 -5.525 1.00 91.75 98 GLN A CA 1
ATOM 774 C C . GLN A 1 98 ? -9.451 7.479 -6.960 1.00 91.75 98 GLN A C 1
ATOM 776 O O . GLN A 1 98 ? -10.3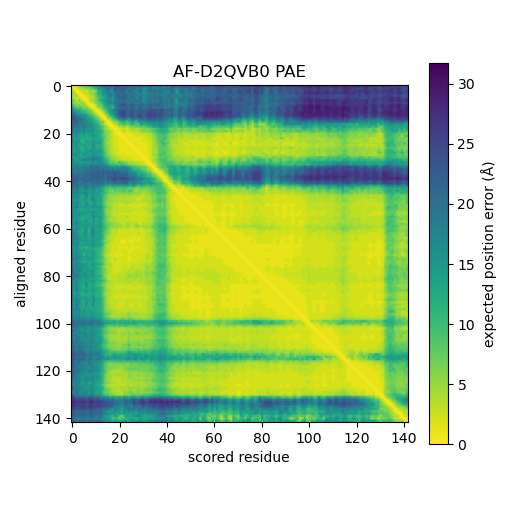98 8.179 -7.313 1.00 91.75 98 GLN A O 1
ATOM 781 N N . GLU A 1 99 ? -8.892 6.569 -7.757 1.00 88.00 99 GLU A N 1
ATOM 782 C CA . GLU A 1 99 ? -9.269 6.326 -9.154 1.00 88.00 99 GLU A CA 1
ATOM 783 C C . GLU A 1 99 ? -10.502 5.405 -9.330 1.00 88.00 99 GLU A C 1
ATOM 785 O O . GLU A 1 99 ? -10.831 5.035 -10.459 1.00 88.00 99 GLU A O 1
ATOM 790 N N . LYS A 1 100 ? -11.198 5.034 -8.240 1.00 83.00 100 LYS A N 1
ATOM 791 C CA . LYS A 1 100 ? -12.530 4.380 -8.225 1.00 83.00 100 LYS A CA 1
ATOM 792 C C . LYS A 1 100 ? -12.717 3.264 -9.266 1.00 83.00 100 LYS A C 1
ATOM 794 O O . LYS A 1 100 ? -13.467 3.395 -10.234 1.00 83.00 100 LYS A O 1
ATOM 799 N N . GLY A 1 101 ? -11.993 2.163 -9.088 1.00 77.94 101 GLY A N 1
ATOM 800 C CA . GLY A 1 101 ? -12.135 0.952 -9.902 1.00 77.94 101 GLY A CA 1
ATOM 801 C C . GLY A 1 101 ? -11.151 0.862 -11.068 1.00 77.94 101 GLY A C 1
ATOM 802 O O . GLY A 1 101 ? -11.012 -0.201 -11.669 1.00 77.94 101 GLY A O 1
ATOM 803 N N . ARG A 1 102 ? -10.376 1.920 -11.337 1.00 85.94 102 ARG A N 1
ATOM 804 C CA . ARG A 1 102 ? -9.327 1.928 -12.375 1.00 85.94 102 ARG A CA 1
ATOM 805 C C . ARG A 1 102 ? -7.964 1.440 -11.885 1.00 85.94 102 ARG A C 1
ATOM 807 O O . ARG A 1 102 ? -6.946 1.671 -12.535 1.00 85.94 102 ARG A O 1
ATOM 814 N N . ARG A 1 103 ? -7.910 0.713 -10.762 1.00 91.06 103 ARG A N 1
ATOM 815 C CA . ARG A 1 103 ? -6.660 0.138 -10.229 1.00 91.06 103 ARG A CA 1
ATOM 816 C C . ARG A 1 103 ? -5.913 -0.686 -11.282 1.00 91.06 103 ARG A C 1
ATOM 818 O O . ARG A 1 103 ? -4.699 -0.574 -11.388 1.00 91.06 103 ARG A O 1
ATOM 825 N N . GLN A 1 104 ? -6.622 -1.488 -12.075 1.00 89.81 104 GLN A N 1
ATOM 826 C CA . GLN A 1 104 ? -6.019 -2.314 -13.132 1.00 89.81 104 GLN A CA 1
ATOM 827 C C . GLN A 1 104 ? -5.392 -1.464 -14.246 1.00 89.81 104 GLN A C 1
ATOM 829 O O . GLN A 1 104 ? -4.279 -1.749 -14.686 1.00 89.81 104 GLN A O 1
ATOM 834 N N . GLU A 1 105 ? -6.065 -0.388 -14.658 1.00 90.88 105 GLU A N 1
ATOM 835 C CA . GLU A 1 105 ? -5.527 0.572 -15.628 1.00 90.88 105 GLU A CA 1
ATOM 836 C C . GLU A 1 105 ? -4.285 1.276 -15.071 1.00 90.88 105 GLU A C 1
ATOM 838 O O . GLU A 1 105 ? -3.290 1.414 -15.780 1.00 90.88 105 GLU A O 1
ATOM 843 N N . LEU A 1 106 ? -4.299 1.640 -13.784 1.00 92.00 106 LEU A N 1
ATOM 844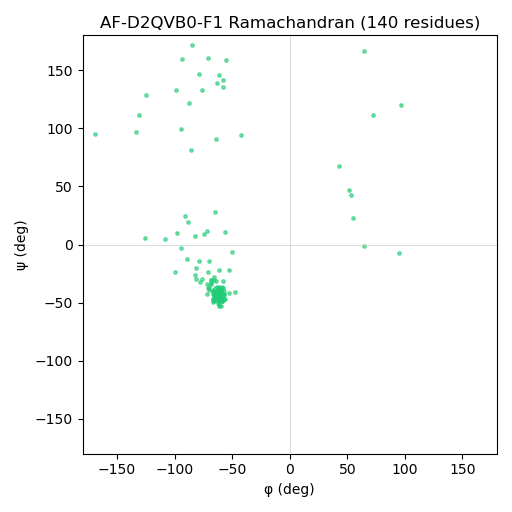 C CA . LEU A 1 106 ? -3.154 2.244 -13.104 1.00 92.00 106 LEU A CA 1
ATOM 845 C C . LEU A 1 106 ? -1.952 1.288 -13.026 1.00 92.0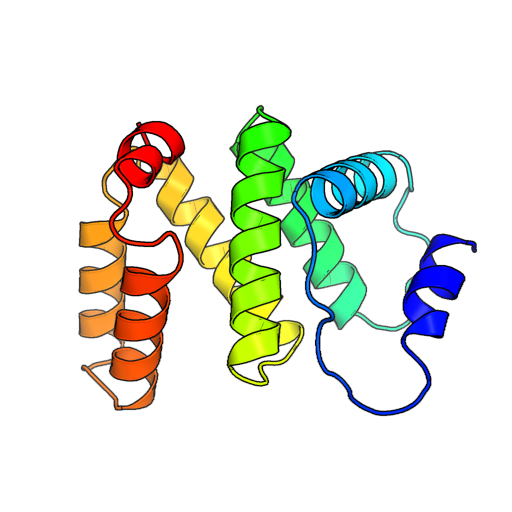0 106 LEU A C 1
ATOM 847 O O . LEU A 1 106 ? -0.820 1.714 -13.247 1.00 92.00 106 LEU A O 1
ATOM 851 N N . ILE A 1 107 ? -2.177 -0.003 -12.752 1.00 92.44 107 ILE A N 1
ATOM 852 C CA . ILE A 1 107 ? -1.121 -1.030 -12.774 1.00 92.44 107 ILE A CA 1
ATOM 853 C C . ILE A 1 107 ? -0.478 -1.099 -14.169 1.00 92.44 107 ILE A C 1
ATOM 855 O O . ILE A 1 107 ? 0.747 -1.044 -14.286 1.00 92.44 107 ILE A O 1
ATOM 859 N N . LEU A 1 108 ? -1.296 -1.169 -15.225 1.00 91.88 108 LEU A N 1
ATOM 860 C CA . LEU A 1 108 ? -0.818 -1.212 -16.612 1.00 91.88 108 LEU A CA 1
ATOM 861 C C . LEU A 1 108 ? -0.094 0.075 -17.020 1.00 91.88 108 LEU A C 1
ATOM 863 O O . LEU A 1 108 ? 0.895 0.018 -17.749 1.00 91.88 108 LEU A O 1
ATOM 867 N N . TYR A 1 109 ? -0.575 1.229 -16.560 1.00 91.62 109 TYR A N 1
ATOM 868 C CA . TYR A 1 109 ? 0.070 2.515 -16.799 1.00 91.62 109 TYR A CA 1
ATOM 869 C C . TYR A 1 109 ? 1.476 2.549 -16.189 1.00 91.62 109 TYR A C 1
ATOM 871 O O . TYR A 1 109 ? 2.429 2.881 -16.890 1.00 91.62 109 TYR A O 1
ATOM 879 N N . ARG A 1 110 ? 1.628 2.128 -14.925 1.00 89.25 110 ARG A N 1
ATOM 880 C CA . ARG A 1 110 ? 2.934 2.088 -14.244 1.00 89.25 110 ARG A CA 1
ATOM 881 C C . ARG A 1 110 ? 3.928 1.147 -14.918 1.00 89.25 110 ARG A C 1
ATOM 883 O O . ARG A 1 110 ? 5.096 1.496 -15.023 1.00 89.25 110 ARG A O 1
ATOM 890 N N . LEU A 1 111 ? 3.466 0.002 -15.420 1.00 91.12 111 LEU A N 1
ATOM 891 C CA . LEU A 1 111 ? 4.317 -0.912 -16.186 1.00 91.12 111 LEU A CA 1
ATOM 892 C C . LEU A 1 111 ? 4.862 -0.252 -17.466 1.00 91.12 111 LEU A C 1
ATOM 894 O O . LEU A 1 111 ? 6.029 -0.426 -17.809 1.00 91.12 111 LEU A O 1
ATOM 898 N N . LYS A 1 112 ? 4.021 0.513 -18.175 1.00 89.69 112 LYS A N 1
ATOM 899 C CA . LYS A 1 112 ? 4.413 1.211 -19.410 1.00 89.69 112 LYS A CA 1
ATOM 900 C C . LYS A 1 112 ? 5.351 2.390 -19.152 1.00 89.69 112 LYS A C 1
ATOM 902 O O . LYS A 1 112 ? 6.238 2.632 -19.963 1.00 89.69 112 LYS A O 1
ATOM 907 N N . GLU A 1 113 ? 5.133 3.123 -18.062 1.00 88.81 113 GLU A N 1
ATOM 908 C CA . GLU A 1 113 ? 5.940 4.287 -17.675 1.00 88.81 113 GLU A CA 1
ATOM 909 C C . GLU A 1 113 ? 7.403 3.903 -17.419 1.00 88.81 113 GLU A C 1
ATOM 911 O O . GLU A 1 113 ? 8.306 4.606 -17.861 1.00 88.81 113 GLU A O 1
ATOM 916 N N . ASP A 1 114 ? 7.632 2.748 -16.795 1.00 81.94 114 ASP A N 1
ATOM 917 C CA . ASP A 1 114 ? 8.969 2.241 -16.465 1.00 81.94 114 ASP A CA 1
ATOM 918 C C . ASP A 1 114 ? 9.558 1.340 -17.568 1.00 81.94 114 ASP A C 1
ATOM 920 O O . ASP A 1 114 ? 10.385 0.458 -17.336 1.00 81.94 114 ASP A O 1
ATOM 924 N N . THR A 1 115 ? 9.102 1.524 -18.813 1.00 84.94 115 THR A N 1
ATOM 925 C CA . THR A 1 115 ? 9.600 0.817 -20.009 1.00 84.94 115 THR A CA 1
ATOM 926 C C . THR A 1 115 ? 9.565 -0.715 -19.922 1.00 84.94 115 THR A C 1
ATOM 928 O O . THR A 1 115 ? 10.284 -1.386 -20.658 1.00 84.94 115 THR A O 1
ATOM 931 N N . ALA A 1 116 ? 8.703 -1.269 -19.062 1.00 83.00 116 ALA A N 1
ATOM 932 C CA . ALA A 1 116 ? 8.638 -2.697 -18.759 1.00 83.00 116 ALA A CA 1
ATOM 933 C C . ALA A 1 116 ? 9.993 -3.298 -18.337 1.00 83.00 116 ALA A C 1
ATOM 935 O O . ALA A 1 116 ? 10.350 -4.393 -18.771 1.00 83.00 116 ALA A O 1
ATOM 936 N N . SER A 1 117 ? 10.738 -2.575 -17.493 1.00 87.81 117 SER A N 1
ATOM 937 C CA . SER A 1 117 ? 11.894 -3.121 -16.779 1.00 87.81 117 SER A CA 1
ATOM 938 C C . SER A 1 117 ? 11.513 -4.370 -15.966 1.00 87.81 117 SER A C 1
ATOM 940 O O . SER A 1 117 ? 10.342 -4.568 -15.625 1.00 87.81 117 SER A O 1
ATOM 942 N N . ASP A 1 118 ? 12.497 -5.208 -15.627 1.00 88.62 118 ASP A N 1
ATOM 943 C CA . ASP A 1 118 ? 12.264 -6.400 -14.796 1.00 88.62 118 ASP A CA 1
ATOM 944 C C . ASP A 1 118 ? 11.635 -6.021 -13.443 1.00 88.62 118 ASP A C 1
ATOM 946 O O . ASP A 1 118 ? 10.636 -6.612 -13.036 1.00 88.62 118 ASP A O 1
ATOM 950 N N . ASP A 1 119 ? 12.121 -4.949 -12.809 1.00 87.69 119 ASP A N 1
ATOM 951 C CA . ASP A 1 119 ? 11.554 -4.421 -11.560 1.00 87.69 119 ASP A CA 1
ATOM 952 C C . ASP A 1 119 ? 10.087 -3.976 -11.729 1.00 87.69 119 ASP A C 1
ATOM 954 O O . ASP A 1 119 ? 9.248 -4.177 -10.843 1.00 87.69 119 ASP A O 1
ATOM 958 N N . ALA A 1 120 ? 9.739 -3.390 -12.879 1.00 88.19 120 ALA A N 1
ATOM 959 C CA . ALA A 1 120 ? 8.370 -2.988 -13.182 1.00 88.19 120 ALA A CA 1
ATOM 960 C C . ALA A 1 120 ? 7.447 -4.190 -13.424 1.00 88.19 120 ALA A C 1
ATOM 962 O O . ALA A 1 120 ? 6.278 -4.155 -13.025 1.00 88.19 120 ALA A O 1
ATOM 963 N N . LEU A 1 121 ? 7.957 -5.249 -14.058 1.00 91.81 121 LEU A N 1
ATOM 964 C CA . LEU A 1 121 ? 7.246 -6.515 -14.248 1.00 91.81 121 LEU A CA 1
ATOM 965 C C . LEU A 1 121 ? 7.019 -7.237 -12.916 1.00 91.81 121 LEU A C 1
ATOM 967 O O . LEU A 1 121 ? 5.922 -7.755 -12.682 1.00 91.81 121 LEU A O 1
ATOM 971 N N . ASP A 1 122 ? 7.998 -7.209 -12.015 1.00 92.81 122 ASP A N 1
ATOM 972 C CA . ASP A 1 122 ? 7.854 -7.729 -10.657 1.00 92.81 122 ASP A CA 1
ATOM 973 C C . ASP A 1 122 ? 6.763 -6.970 -9.903 1.00 92.81 122 ASP A C 1
ATOM 975 O O . ASP A 1 122 ? 5.789 -7.574 -9.449 1.00 92.81 122 ASP A O 1
ATOM 979 N N . LEU A 1 123 ? 6.831 -5.635 -9.861 1.00 92.31 123 LEU A N 1
ATOM 980 C CA . LEU A 1 123 ? 5.799 -4.810 -9.223 1.00 92.31 123 LEU A CA 1
ATOM 981 C C . LEU A 1 123 ? 4.413 -5.013 -9.848 1.00 92.31 123 LEU A C 1
ATOM 983 O O . LEU A 1 123 ? 3.403 -4.990 -9.141 1.00 92.31 123 LEU A O 1
ATOM 987 N N . PHE A 1 124 ? 4.338 -5.210 -11.164 1.00 92.62 124 PHE A N 1
ATOM 988 C CA . PHE A 1 124 ? 3.095 -5.533 -11.858 1.00 92.62 124 PHE A CA 1
ATOM 989 C C . PHE A 1 124 ? 2.488 -6.837 -11.325 1.00 92.62 124 PHE A C 1
ATOM 991 O O . PHE A 1 124 ? 1.332 -6.846 -10.889 1.00 92.62 124 PHE A O 1
ATOM 998 N N . ASN A 1 125 ? 3.276 -7.913 -11.296 1.00 92.00 125 ASN A N 1
ATOM 999 C CA . ASN A 1 125 ? 2.836 -9.219 -10.810 1.00 92.00 125 ASN A CA 1
ATOM 1000 C C . ASN A 1 125 ? 2.456 -9.163 -9.325 1.00 92.00 125 ASN A C 1
ATOM 1002 O O . ASN A 1 125 ? 1.383 -9.632 -8.942 1.00 92.00 125 ASN A O 1
ATOM 1006 N N . GLU A 1 126 ? 3.285 -8.517 -8.502 1.00 93.81 126 GLU A N 1
ATOM 1007 C CA . GLU A 1 126 ? 3.040 -8.306 -7.075 1.00 93.81 126 GLU A CA 1
ATOM 1008 C C . GLU A 1 126 ? 1.701 -7.576 -6.846 1.00 93.81 126 GLU A C 1
ATOM 1010 O O . GLU A 1 126 ? 0.868 -8.018 -6.048 1.00 93.81 126 GLU A O 1
ATOM 1015 N N . ARG A 1 127 ? 1.424 -6.494 -7.583 1.00 94.56 127 ARG A N 1
ATOM 1016 C CA . ARG A 1 127 ? 0.174 -5.723 -7.448 1.00 94.56 127 ARG A CA 1
ATOM 1017 C C . ARG A 1 127 ? -1.060 -6.486 -7.919 1.00 94.56 127 ARG A C 1
ATOM 1019 O O . ARG A 1 127 ? -2.136 -6.280 -7.343 1.00 94.56 127 ARG A O 1
ATOM 1026 N N . LEU A 1 128 ? -0.936 -7.336 -8.939 1.00 91.06 128 LEU A N 1
ATOM 1027 C CA . LEU A 1 128 ? -2.050 -8.148 -9.433 1.00 91.06 128 LEU A CA 1
ATOM 1028 C C . LEU A 1 128 ? -2.517 -9.173 -8.399 1.00 91.06 128 LEU A C 1
ATOM 1030 O O . LEU A 1 128 ? -3.720 -9.329 -8.200 1.00 91.06 128 LEU A O 1
ATOM 1034 N N . VAL A 1 129 ? -1.586 -9.839 -7.716 1.00 90.88 129 VAL A N 1
ATOM 1035 C CA . VAL A 1 129 ? -1.921 -10.949 -6.807 1.00 90.88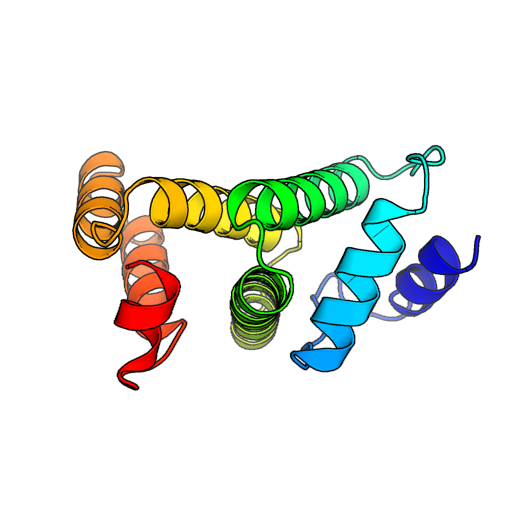 129 VAL A CA 1
ATOM 1036 C C . VAL A 1 129 ? -2.218 -10.510 -5.371 1.00 90.88 129 VAL A C 1
ATOM 1038 O O . VAL A 1 129 ? -2.750 -11.303 -4.598 1.00 90.88 129 VAL A O 1
ATOM 1041 N N . ARG A 1 130 ? -1.917 -9.253 -5.011 1.00 91.94 130 ARG A N 1
ATOM 1042 C CA . ARG A 1 130 ? -1.954 -8.713 -3.634 1.00 91.94 130 ARG A CA 1
ATOM 1043 C C . ARG A 1 130 ? -3.216 -9.038 -2.837 1.00 91.94 130 ARG A C 1
ATOM 1045 O O . ARG A 1 130 ? -3.137 -9.315 -1.646 1.00 91.94 130 ARG A O 1
ATOM 1052 N N . PHE A 1 131 ? -4.371 -8.977 -3.486 1.00 85.56 131 PHE A N 1
ATOM 1053 C CA . PHE A 1 131 ? -5.670 -9.170 -2.842 1.00 85.56 131 PHE A CA 1
ATOM 1054 C C . PHE A 1 131 ? -6.340 -10.501 -3.225 1.00 85.56 131 PHE A C 1
ATOM 1056 O O . PHE A 1 131 ? -7.460 -10.766 -2.796 1.00 85.56 131 PHE A O 1
ATOM 1063 N N . GLY A 1 132 ? -5.647 -11.350 -3.996 1.00 69.44 132 GLY A N 1
ATOM 1064 C CA . GLY A 1 132 ? -6.173 -12.605 -4.530 1.00 69.44 132 GLY A CA 1
ATOM 1065 C C . GLY A 1 132 ? -7.331 -12.423 -5.522 1.00 69.44 132 GLY A C 1
ATOM 1066 O O . GLY A 1 132 ? -7.940 -11.362 -5.628 1.00 69.44 132 GLY A O 1
ATOM 1067 N N . SER A 1 133 ? -7.665 -13.489 -6.249 1.00 47.78 133 SER A N 1
ATOM 1068 C CA . SER A 1 133 ? -8.791 -13.543 -7.199 1.00 47.78 133 SER A CA 1
ATOM 1069 C C . SER A 1 133 ? -10.176 -13.577 -6.529 1.00 47.78 133 SER A C 1
ATOM 1071 O O . SER A 1 133 ? -11.164 -13.879 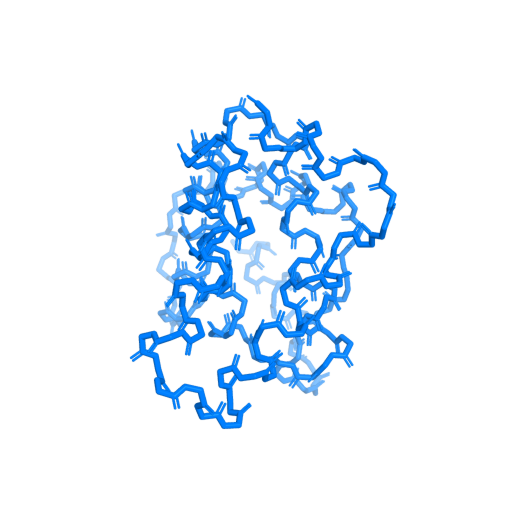-7.194 1.00 47.78 133 SER A O 1
ATOM 1073 N N . CYS A 1 134 ? -10.269 -13.329 -5.220 1.00 40.94 134 CYS A N 1
ATOM 1074 C CA . CYS A 1 134 ? -11.552 -13.234 -4.531 1.00 40.94 134 CYS A CA 1
ATOM 1075 C C . CYS A 1 134 ? -12.195 -11.876 -4.850 1.00 40.94 134 CYS A C 1
ATOM 1077 O O . CYS A 1 134 ? -11.540 -10.840 -4.736 1.00 40.94 134 CYS A O 1
ATOM 1079 N N . ASP A 1 135 ? -13.483 -11.884 -5.207 1.00 44.12 135 ASP A N 1
ATOM 1080 C CA . ASP A 1 135 ? -14.311 -10.753 -5.682 1.00 44.12 135 ASP A CA 1
ATOM 1081 C C . ASP A 1 135 ? -14.280 -9.456 -4.836 1.00 44.12 135 ASP A C 1
ATOM 1083 O O . ASP A 1 135 ? -14.801 -8.425 -5.252 1.00 44.12 135 ASP A O 1
ATOM 1087 N N . HIS A 1 136 ? -13.633 -9.453 -3.670 1.00 50.12 136 HIS A N 1
ATOM 1088 C CA . HIS A 1 136 ? -13.563 -8.317 -2.743 1.00 50.12 136 HIS A CA 1
ATOM 1089 C C . HIS A 1 136 ? -12.709 -7.147 -3.256 1.00 50.12 136 HIS A C 1
ATOM 1091 O O . HIS A 1 136 ? -12.783 -6.047 -2.716 1.00 50.12 136 HIS A O 1
ATOM 1097 N N . THR A 1 137 ? -11.901 -7.339 -4.302 1.00 55.91 137 THR A N 1
ATOM 1098 C CA . THR A 1 137 ? -11.150 -6.232 -4.920 1.00 55.91 137 THR A CA 1
ATOM 1099 C C . THR A 1 137 ? -12.045 -5.232 -5.635 1.00 55.91 137 THR A C 1
ATOM 1101 O O . THR A 1 137 ? -11.701 -4.055 -5.671 1.00 55.91 137 THR A O 1
ATOM 1104 N N . ARG A 1 138 ? -13.192 -5.651 -6.182 1.00 57.00 138 ARG A N 1
ATOM 1105 C CA . ARG A 1 138 ? -14.166 -4.690 -6.711 1.00 57.00 138 ARG A CA 1
ATOM 1106 C C . ARG A 1 138 ? -14.751 -3.870 -5.575 1.00 57.00 138 ARG A C 1
ATOM 1108 O O . ARG A 1 138 ? -14.706 -2.652 -5.662 1.00 57.00 138 ARG A O 1
ATOM 1115 N N . ASP A 1 139 ? -15.175 -4.503 -4.489 1.00 60.25 139 ASP A N 1
ATOM 1116 C CA . ASP A 1 139 ? -15.786 -3.805 -3.350 1.00 60.25 139 ASP A CA 1
ATOM 1117 C C . ASP A 1 139 ? -14.821 -2.836 -2.647 1.00 60.25 139 ASP A C 1
ATOM 1119 O O . ASP A 1 139 ? -15.240 -1.796 -2.149 1.00 60.25 139 ASP A O 1
ATOM 1123 N N . LEU A 1 140 ? -13.516 -3.139 -2.636 1.00 66.56 140 LEU A N 1
ATOM 1124 C CA . LEU A 1 140 ? -12.499 -2.267 -2.039 1.00 66.56 140 LEU A CA 1
ATOM 1125 C C . LEU A 1 140 ? -12.232 -0.985 -2.837 1.00 66.56 140 LEU A C 1
ATOM 1127 O O . LEU A 1 140 ? -11.724 -0.033 -2.256 1.00 66.56 140 LEU A O 1
ATOM 1131 N N . TYR A 1 141 ? -12.510 -0.965 -4.143 1.00 67.50 141 TYR A N 1
ATOM 1132 C CA . TYR A 1 141 ? -12.182 0.161 -5.028 1.00 67.50 141 TYR A CA 1
ATOM 1133 C C . TYR A 1 141 ? -13.397 0.696 -5.806 1.00 67.50 141 TYR A C 1
ATOM 1135 O O . TYR A 1 141 ? -13.204 1.548 -6.671 1.00 67.50 141 TYR A O 1
ATOM 1143 N N . SER A 1 142 ? -14.614 0.202 -5.543 1.00 59.56 142 SER A N 1
ATOM 1144 C CA . SER A 1 142 ? -15.873 0.707 -6.130 1.00 59.56 142 SER A CA 1
ATOM 1145 C C . SER A 1 142 ? -16.337 1.983 -5.437 1.00 59.56 142 SER A C 1
ATOM 1147 O O . SER A 1 142 ? -16.811 2.894 -6.154 1.00 59.56 142 SER A O 1
#

Secondary structure (DSSP, 8-state):
-HHHHHHHTT-SS-SPPPP--HHHHHHHHHHHHHS-----S-HHHHHHHHHHHHHHHHH--HHHHHHHHHHHHHHHHHTT--HHHHHHHHHHHHHHHHTTTTHHHHHHHHHHHTTT-HHHHHHHHHHHHTT-SSTHHHHHH-

Radius of gyration: 15.2 Å; Cα contacts (8 Å, |Δi|>4): 132; chains: 1; bounding box: 33×27×44 Å

Organism: Spirosoma linguale (strain ATCC 33905 / DSM 74 / LMG 10896 / Claus 1) (NCBI:txid504472)

Nearest PDB structures (foldseek):
  2bnl-assembly1_B  TM=2.485E-01  e=1.201E+00  Bacillus subtilis